Protein AF-A3U8E8-F1 (afdb_monomer_lite)

pLDDT: mean 88.2, std 14.14, range [33.41, 97.75]

Secondary structure (DSSP, 8-state):
---GGGTS-TT-HHHHHHHHHHHHHHHHHHT-TT--HHHHHHHHHHHHHTTSS-GGGT--HHHHHHHHHHHHH-GGGB-TT-SS-SB-TTSHHHHHHHHH-S-HHHHHHHHHHHHTT---HHHHHHHHTT-HHHHHH-HHHHHHHIIIIIIHHHTTS--TTTTS--

Organism: Croceibacter atlanticus (strain ATCC BAA-628 / JCM 21780 / CIP 108009 / IAM 15332 / KCTC 12090 / HTCC2559) (NCBI:txid216432)

Sequence (166 aa):
MPNFTVCANETEPLLKEAFYSFEHDIKVHIGNLNAQSEQIYGQWFYPTLKNKLDVKEFVSPHTVKVFEMLKESKPEIWDVYNEDSNLNYKSDFIKCIAANMIDKDLKTTFKALLTTNSMKPDLFSDAIGRNSLKIARDPYLKLYVVFEYGYGHMFFNDFTETEDHE

Radius of gyration: 15.01 Å; chains: 1; bounding box: 41×34×34 Å

Structure (mmCIF, N/CA/C/O backbone):
data_AF-A3U8E8-F1
#
_entry.id   AF-A3U8E8-F1
#
loop_
_atom_site.group_PDB
_atom_site.id
_atom_site.type_symbol
_atom_site.label_atom_id
_atom_site.label_alt_id
_atom_site.label_comp_id
_atom_site.label_asym_id
_atom_site.label_entity_id
_atom_site.label_seq_id
_atom_site.pdbx_PDB_ins_code
_atom_site.Cartn_x
_atom_site.Cartn_y
_atom_site.Cartn_z
_atom_site.occupancy
_atom_site.B_iso_or_equiv
_atom_site.auth_seq_id
_atom_site.auth_comp_id
_atom_site.auth_asym_id
_atom_site.auth_atom_id
_atom_site.pdbx_PDB_model_num
ATOM 1 N N . MET A 1 1 ? 5.772 18.368 -2.646 1.00 33.41 1 MET A N 1
ATOM 2 C CA . MET A 1 1 ? 5.353 16.955 -2.500 1.00 33.41 1 MET A CA 1
ATOM 3 C C . MET A 1 1 ? 4.455 16.861 -1.272 1.00 33.41 1 MET A C 1
ATOM 5 O O . MET A 1 1 ? 4.780 17.540 -0.306 1.00 33.41 1 MET A O 1
ATOM 9 N N . PRO A 1 2 ? 3.331 16.121 -1.288 1.00 41.03 2 PRO A N 1
ATOM 10 C CA . PRO A 1 2 ? 2.538 15.896 -0.077 1.00 41.03 2 PRO A CA 1
ATOM 11 C C . PRO A 1 2 ? 3.408 15.201 0.979 1.00 41.03 2 PRO A C 1
ATOM 13 O O . PRO A 1 2 ? 4.185 14.314 0.623 1.00 41.03 2 PRO A O 1
ATOM 16 N N . ASN A 1 3 ? 3.299 15.606 2.245 1.00 48.03 3 ASN A N 1
ATOM 17 C CA . ASN A 1 3 ? 4.059 15.023 3.351 1.00 48.03 3 ASN A CA 1
ATOM 18 C C . ASN A 1 3 ? 3.634 13.562 3.580 1.00 48.03 3 ASN A C 1
ATOM 20 O O . ASN A 1 3 ? 2.662 13.278 4.270 1.00 48.03 3 ASN A O 1
ATOM 24 N N . PHE A 1 4 ? 4.392 12.639 2.987 1.00 54.06 4 PHE A N 1
ATOM 25 C CA . PHE A 1 4 ? 4.348 11.185 3.196 1.00 54.06 4 PHE A CA 1
ATOM 26 C C . PHE A 1 4 ? 4.713 10.774 4.648 1.00 54.06 4 PHE A C 1
ATOM 28 O O . PHE A 1 4 ? 4.553 9.626 5.048 1.00 54.06 4 PHE A O 1
ATOM 35 N N . THR A 1 5 ? 5.162 11.738 5.455 1.00 54.00 5 THR A N 1
ATOM 36 C CA . THR A 1 5 ? 5.827 11.614 6.761 1.00 54.00 5 THR A CA 1
ATOM 37 C C . THR A 1 5 ? 4.925 11.324 7.966 1.00 54.00 5 THR A C 1
ATOM 39 O O . THR A 1 5 ? 5.400 11.336 9.097 1.00 54.00 5 THR A O 1
ATOM 42 N N . VAL A 1 6 ? 3.622 11.100 7.770 1.00 61.22 6 VAL A N 1
ATOM 43 C CA . VAL A 1 6 ? 2.684 10.972 8.905 1.00 61.22 6 VAL A CA 1
ATOM 44 C C . VAL A 1 6 ? 2.461 9.522 9.342 1.00 61.22 6 VAL A C 1
ATOM 46 O O . VAL A 1 6 ? 2.218 9.297 10.520 1.00 61.22 6 VAL A O 1
ATOM 49 N N . CYS A 1 7 ? 2.542 8.542 8.431 1.00 72.56 7 CYS A N 1
ATOM 50 C CA . CYS A 1 7 ? 2.360 7.118 8.781 1.00 72.56 7 CYS A CA 1
ATOM 51 C C . CYS A 1 7 ? 3.634 6.285 8.702 1.00 72.56 7 CYS A C 1
ATOM 53 O O . CYS A 1 7 ? 3.747 5.282 9.395 1.00 72.56 7 CYS A O 1
ATOM 55 N N . ALA A 1 8 ? 4.606 6.740 7.919 1.00 60.94 8 ALA A N 1
ATOM 56 C CA . ALA A 1 8 ? 6.002 6.507 8.218 1.00 60.94 8 ALA A CA 1
ATOM 57 C C . ALA A 1 8 ? 6.428 7.727 9.027 1.00 60.94 8 ALA A C 1
ATOM 59 O O . ALA A 1 8 ? 6.575 8.794 8.430 1.00 60.94 8 ALA A O 1
ATOM 60 N N . ASN A 1 9 ? 6.544 7.624 10.358 1.00 56.81 9 ASN A N 1
ATOM 61 C CA . ASN A 1 9 ? 7.139 8.710 11.148 1.00 56.81 9 ASN A CA 1
ATOM 62 C C . ASN A 1 9 ? 8.420 9.177 10.434 1.00 56.81 9 ASN A C 1
ATOM 64 O O . ASN A 1 9 ? 9.088 8.372 9.786 1.00 56.81 9 ASN A O 1
ATOM 68 N N . GLU A 1 10 ? 8.807 10.447 10.552 1.00 44.97 10 GLU A N 1
ATOM 69 C CA . GLU A 1 10 ? 10.027 10.980 9.907 1.00 44.97 10 GLU A CA 1
ATOM 70 C C . GLU A 1 10 ? 11.310 10.180 10.245 1.00 44.97 10 GLU A C 1
ATOM 72 O O . GLU A 1 10 ? 12.338 10.326 9.588 1.00 44.97 10 GLU A O 1
ATOM 77 N N . THR A 1 11 ? 11.218 9.284 11.231 1.00 50.34 11 THR A N 1
ATOM 78 C CA . THR A 1 11 ? 12.202 8.308 11.700 1.00 50.34 11 THR A CA 1
ATOM 79 C C . THR A 1 11 ? 12.077 6.891 11.118 1.00 50.34 11 THR A C 1
ATOM 81 O O . THR A 1 11 ? 12.812 6.016 11.567 1.00 50.34 11 THR A O 1
ATOM 84 N N . GLU A 1 12 ? 11.212 6.615 10.133 1.00 75.19 12 GLU A N 1
ATOM 85 C CA . GLU A 1 12 ? 11.107 5.294 9.478 1.00 75.19 12 GLU A CA 1
ATOM 86 C C . GLU A 1 12 ? 11.605 5.294 8.018 1.00 75.19 12 GLU A C 1
ATOM 88 O O . GLU A 1 12 ? 10.808 5.141 7.084 1.00 75.19 12 GLU A O 1
ATOM 93 N N . PRO A 1 13 ? 12.932 5.432 7.789 1.00 86.25 13 PRO A N 1
ATOM 94 C CA . PRO A 1 13 ? 13.542 5.388 6.460 1.00 86.25 13 PRO A CA 1
ATOM 95 C C . PRO A 1 13 ? 13.118 4.185 5.622 1.00 86.25 13 PRO A C 1
ATOM 97 O O . PRO A 1 13 ? 12.946 4.325 4.418 1.00 86.25 13 PRO A O 1
ATOM 100 N N . LEU A 1 14 ? 12.908 3.026 6.252 1.00 89.94 14 LEU A N 1
ATOM 101 C CA . LEU A 1 14 ? 12.595 1.788 5.546 1.00 89.94 14 LEU A CA 1
ATOM 102 C C . LEU A 1 14 ? 11.213 1.811 4.876 1.00 89.94 14 LEU A C 1
ATOM 104 O O . LEU A 1 14 ? 11.101 1.403 3.728 1.00 89.94 14 LEU A O 1
ATOM 108 N N . LEU A 1 15 ? 10.173 2.343 5.531 1.00 90.31 15 LEU A N 1
ATOM 109 C CA . LEU A 1 15 ? 8.843 2.476 4.911 1.00 90.31 15 LEU A CA 1
ATOM 110 C C . LEU A 1 15 ? 8.857 3.476 3.750 1.00 90.31 15 LEU A C 1
ATOM 112 O O . LEU A 1 15 ? 8.151 3.308 2.754 1.00 90.31 15 LEU A O 1
ATOM 116 N N . LYS A 1 16 ? 9.669 4.528 3.886 1.00 89.62 16 LYS A N 1
ATOM 117 C CA . LYS A 1 16 ? 9.874 5.524 2.837 1.00 89.62 16 LYS A CA 1
ATOM 118 C C . LYS A 1 16 ? 10.592 4.916 1.637 1.00 89.62 16 LYS A C 1
ATOM 120 O O . LYS A 1 16 ? 10.142 5.102 0.509 1.00 89.62 16 LYS A O 1
ATOM 125 N N . GLU A 1 17 ? 11.664 4.178 1.889 1.00 92.50 17 GLU A N 1
ATOM 126 C CA . GLU A 1 17 ? 12.409 3.457 0.862 1.00 92.50 17 GLU A CA 1
ATOM 127 C C . GLU A 1 17 ? 11.526 2.423 0.160 1.00 92.50 17 GLU A C 1
ATOM 129 O O . GLU A 1 17 ? 11.500 2.369 -1.066 1.00 92.50 17 GLU A O 1
ATOM 134 N N . ALA A 1 18 ? 10.722 1.675 0.918 1.00 94.00 18 ALA A N 1
ATOM 135 C CA . ALA A 1 18 ? 9.779 0.711 0.368 1.00 94.00 18 ALA A CA 1
ATOM 136 C C . ALA A 1 18 ? 8.815 1.373 -0.625 1.00 94.00 18 ALA A C 1
ATOM 138 O O . ALA A 1 18 ? 8.719 0.990 -1.787 1.00 94.00 18 ALA A O 1
ATOM 139 N N . PHE A 1 19 ? 8.164 2.457 -0.215 1.00 94.06 19 PHE A N 1
ATOM 140 C CA . PHE A 1 19 ? 7.242 3.155 -1.101 1.00 94.06 19 PHE A CA 1
ATOM 141 C C . PHE A 1 19 ? 7.905 3.701 -2.375 1.00 94.06 19 PHE A C 1
ATOM 143 O O . PHE A 1 19 ? 7.370 3.527 -3.471 1.00 94.06 19 PHE A O 1
ATOM 150 N N . TYR A 1 20 ? 9.055 4.371 -2.248 1.00 93.75 20 TYR A N 1
ATOM 151 C CA . TYR A 1 20 ? 9.696 5.003 -3.403 1.00 93.75 20 TYR A CA 1
ATOM 152 C C . TYR A 1 20 ? 10.387 4.012 -4.333 1.00 93.75 20 TYR A C 1
ATOM 154 O O . TYR A 1 20 ? 10.359 4.242 -5.541 1.00 93.75 20 TYR A O 1
ATOM 162 N N . SER A 1 21 ? 10.975 2.937 -3.805 1.00 95.94 21 SER A N 1
ATOM 163 C CA . SER A 1 21 ? 11.561 1.875 -4.628 1.00 95.94 21 SER A CA 1
ATOM 164 C C . SER A 1 21 ? 10.479 1.209 -5.485 1.00 95.94 21 SER A C 1
ATOM 166 O O . SER A 1 21 ? 10.616 1.140 -6.701 1.00 95.94 21 SER A O 1
ATOM 168 N N . PHE A 1 22 ? 9.324 0.891 -4.896 1.00 96.62 22 PHE A N 1
ATOM 169 C CA . PHE A 1 22 ? 8.206 0.314 -5.638 1.00 96.62 22 PHE A CA 1
ATOM 170 C C . PHE A 1 22 ? 7.614 1.277 -6.690 1.00 96.62 22 PHE A C 1
ATOM 172 O 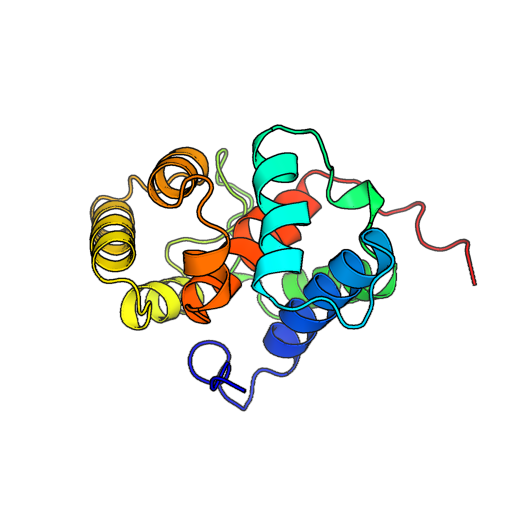O . PHE A 1 22 ? 7.392 0.887 -7.836 1.00 96.62 22 PHE A O 1
ATOM 179 N N . GLU A 1 23 ? 7.390 2.562 -6.359 1.00 95.31 23 GLU A N 1
ATOM 180 C CA . GLU A 1 23 ? 6.959 3.552 -7.369 1.00 95.31 23 GLU A CA 1
ATOM 181 C C . GLU A 1 23 ? 8.000 3.731 -8.487 1.00 95.31 23 GLU A C 1
ATOM 183 O O . GLU A 1 23 ? 7.630 4.019 -9.629 1.00 95.31 23 GLU A O 1
ATOM 188 N N . HIS A 1 24 ? 9.292 3.600 -8.175 1.00 96.94 24 HIS A N 1
ATOM 189 C CA . HIS A 1 24 ? 10.361 3.666 -9.164 1.00 96.94 24 HIS A CA 1
ATOM 190 C C . HIS A 1 24 ? 10.294 2.489 -10.139 1.00 96.94 24 HIS A C 1
ATOM 192 O O . HIS A 1 24 ? 10.302 2.720 -11.348 1.00 96.94 24 HIS A O 1
ATOM 198 N N . ASP A 1 25 ? 10.129 1.267 -9.640 1.00 97.75 25 ASP A N 1
ATOM 199 C CA . ASP A 1 25 ? 10.020 0.067 -10.473 1.00 97.75 25 ASP A CA 1
ATOM 200 C C . ASP A 1 25 ? 8.824 0.138 -11.429 1.00 97.75 25 ASP A C 1
ATOM 202 O O . ASP A 1 25 ? 8.955 -0.142 -12.623 1.00 97.75 25 ASP A O 1
ATOM 206 N N . ILE A 1 26 ? 7.674 0.640 -10.960 1.00 96.88 26 ILE A N 1
ATOM 207 C CA . ILE A 1 26 ? 6.521 0.891 -11.837 1.00 96.88 26 ILE A CA 1
ATOM 208 C C . ILE A 1 26 ? 6.896 1.873 -12.958 1.00 96.88 26 ILE A C 1
ATOM 210 O O . ILE A 1 26 ? 6.549 1.664 -14.119 1.00 96.88 26 ILE A O 1
ATOM 214 N N . LYS A 1 27 ? 7.603 2.966 -12.645 1.00 97.44 27 LYS A N 1
ATOM 215 C CA . LYS A 1 27 ? 8.018 3.952 -13.659 1.00 97.44 27 LYS A CA 1
ATOM 216 C C . LYS A 1 27 ? 8.980 3.365 -14.687 1.00 97.44 27 LYS A C 1
ATOM 218 O O . LYS A 1 27 ? 8.877 3.715 -15.866 1.00 97.44 27 LYS A O 1
ATOM 223 N N . VAL A 1 28 ? 9.907 2.515 -14.244 1.00 97.56 28 VAL A N 1
ATOM 224 C CA . VAL A 1 28 ? 10.834 1.785 -15.117 1.00 97.56 28 VAL A CA 1
ATOM 225 C C . VAL A 1 28 ? 10.048 0.868 -16.050 1.00 97.56 28 VAL A C 1
ATOM 227 O O . VAL A 1 28 ? 10.227 0.957 -17.261 1.00 97.56 28 VAL A O 1
ATOM 230 N N . HIS A 1 29 ? 9.107 0.087 -15.518 1.00 95.62 29 HIS A N 1
ATOM 231 C CA . HIS A 1 29 ? 8.250 -0.809 -16.298 1.00 95.62 29 HIS A CA 1
ATOM 232 C C . HIS A 1 29 ? 7.382 -0.081 -17.331 1.00 95.62 29 HIS A C 1
ATOM 234 O O . HIS A 1 29 ? 7.277 -0.508 -18.477 1.00 95.62 29 HIS A O 1
ATOM 240 N N . ILE A 1 30 ? 6.809 1.067 -16.958 1.00 94.38 30 ILE A N 1
ATOM 241 C CA . ILE A 1 30 ? 6.058 1.937 -17.879 1.00 94.38 30 ILE A CA 1
ATOM 242 C C . ILE A 1 30 ? 6.971 2.518 -18.981 1.00 94.38 30 ILE A C 1
ATOM 244 O O . ILE A 1 30 ? 6.484 2.993 -20.009 1.00 94.38 30 ILE A O 1
ATOM 248 N N . GLY A 1 31 ? 8.291 2.536 -18.774 1.00 96.38 31 GLY A N 1
ATOM 249 C CA . GLY A 1 31 ? 9.245 3.204 -19.658 1.00 96.38 31 GLY A CA 1
ATOM 250 C C . GLY A 1 31 ? 9.193 4.731 -19.547 1.00 96.38 31 GLY A C 1
ATOM 251 O O . GLY A 1 31 ? 9.564 5.437 -20.484 1.00 96.38 31 GLY A O 1
ATOM 252 N N . ASN A 1 32 ? 8.710 5.269 -18.419 1.00 96.50 32 ASN A N 1
ATOM 253 C CA . ASN A 1 32 ? 8.612 6.710 -18.188 1.00 96.50 32 ASN A CA 1
ATOM 254 C C . ASN A 1 32 ? 8.975 7.084 -16.743 1.00 96.50 32 ASN A C 1
ATOM 256 O O . ASN A 1 32 ? 8.117 7.177 -15.864 1.00 96.50 32 ASN A O 1
ATOM 260 N N . LEU A 1 33 ? 10.246 7.426 -16.522 1.00 96.19 33 LEU A N 1
ATOM 261 C CA . LEU A 1 33 ? 10.753 7.894 -15.224 1.00 96.19 33 LEU A CA 1
ATOM 262 C C . LEU A 1 33 ? 10.113 9.211 -14.743 1.00 96.19 33 LEU A C 1
ATOM 264 O O . LEU A 1 33 ? 10.094 9.492 -13.542 1.00 96.19 33 LEU A O 1
ATOM 268 N N . ASN A 1 34 ? 9.532 9.992 -15.659 1.00 95.69 34 ASN A N 1
ATOM 269 C CA . ASN A 1 34 ? 8.830 11.241 -15.359 1.00 95.69 34 ASN A CA 1
ATOM 270 C C . ASN A 1 34 ? 7.312 11.053 -15.191 1.00 95.69 34 ASN A C 1
ATOM 272 O O . ASN A 1 34 ? 6.582 12.047 -15.082 1.00 95.69 34 ASN A O 1
ATOM 276 N N . ALA A 1 35 ? 6.819 9.806 -15.183 1.00 95.25 35 ALA A N 1
ATOM 277 C CA . ALA A 1 35 ? 5.402 9.518 -15.002 1.00 95.25 35 ALA A CA 1
ATOM 278 C C . ALA A 1 35 ? 4.887 10.143 -13.700 1.00 95.25 35 ALA A C 1
ATOM 280 O O . ALA A 1 35 ? 5.476 10.005 -12.622 1.00 95.25 35 ALA A O 1
ATOM 281 N N . GLN A 1 36 ? 3.769 10.854 -13.822 1.00 94.62 36 GLN A N 1
ATOM 282 C CA . GLN A 1 36 ? 3.065 11.444 -12.687 1.00 94.62 36 GLN A CA 1
ATOM 283 C C . GLN A 1 36 ? 2.300 10.358 -11.927 1.00 94.62 36 GLN A C 1
ATOM 285 O O . GLN A 1 36 ? 1.949 9.336 -12.512 1.00 94.62 36 GLN A O 1
ATOM 290 N N . SER A 1 37 ? 1.974 10.587 -10.649 1.00 92.56 37 SER A N 1
ATOM 291 C CA . SER A 1 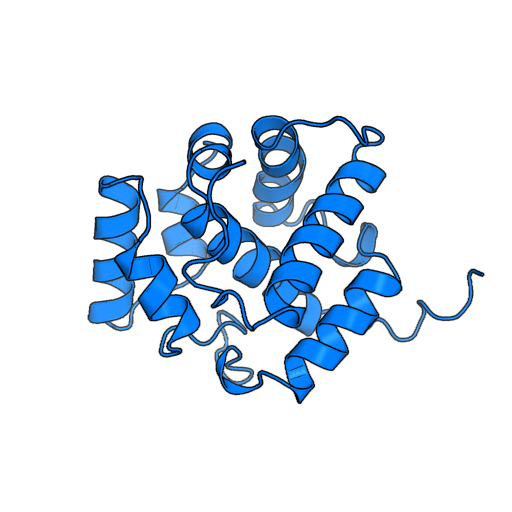37 ? 1.289 9.578 -9.823 1.00 92.56 37 SER A CA 1
ATOM 292 C C . SER A 1 37 ? 0.033 9.008 -10.491 1.00 92.56 37 SER A C 1
ATOM 294 O O . SER A 1 37 ? -0.155 7.801 -10.486 1.00 92.56 37 SER A O 1
ATOM 296 N N . GLU A 1 38 ? -0.799 9.830 -11.134 1.00 93.94 38 GLU A N 1
ATOM 297 C CA . GLU A 1 38 ? -1.995 9.335 -11.837 1.00 93.94 38 GLU A CA 1
ATOM 298 C C . GLU A 1 38 ? -1.665 8.315 -12.934 1.00 93.94 38 GLU A C 1
ATOM 300 O O . GLU A 1 38 ? -2.366 7.312 -13.066 1.00 93.94 38 GLU A O 1
ATOM 305 N N . GLN A 1 39 ? -0.577 8.535 -13.677 1.00 94.44 39 GLN A N 1
ATOM 306 C CA . GLN A 1 39 ? -0.101 7.598 -14.689 1.00 94.44 39 GLN A CA 1
ATOM 307 C C . GLN A 1 39 ? 0.434 6.314 -14.045 1.00 94.44 39 GLN A C 1
ATOM 309 O O . GLN A 1 39 ? 0.070 5.235 -14.501 1.00 94.44 39 GLN A O 1
ATOM 314 N N . ILE A 1 40 ? 1.238 6.424 -12.981 1.00 95.31 40 ILE A N 1
ATOM 315 C CA . ILE A 1 40 ? 1.789 5.276 -12.237 1.00 95.31 40 ILE A CA 1
ATOM 316 C C . ILE A 1 40 ? 0.652 4.349 -11.788 1.00 95.31 40 ILE A C 1
ATOM 318 O O . ILE A 1 40 ? 0.587 3.196 -12.203 1.00 95.31 40 ILE A O 1
ATOM 322 N N . TYR A 1 41 ? -0.304 4.866 -11.010 1.00 95.00 41 TYR A N 1
ATOM 323 C CA . TYR A 1 41 ? -1.400 4.050 -10.479 1.00 95.00 41 TYR A CA 1
ATOM 324 C C . TYR A 1 41 ? -2.404 3.633 -11.559 1.00 95.00 41 TYR A C 1
ATOM 326 O O . TYR A 1 41 ? -3.008 2.573 -11.448 1.00 95.00 41 TYR A O 1
ATOM 334 N N . GLY A 1 42 ? -2.579 4.425 -12.620 1.00 93.00 42 GLY A N 1
ATOM 335 C CA . GLY A 1 42 ? -3.436 4.053 -13.746 1.00 93.00 42 GLY A CA 1
ATOM 336 C C . GLY A 1 42 ? -2.898 2.873 -14.555 1.00 93.00 42 GLY A C 1
ATOM 337 O O . GLY A 1 42 ? -3.686 2.044 -15.008 1.00 93.00 42 GLY A O 1
ATOM 338 N N . GLN A 1 43 ? -1.575 2.789 -14.720 1.00 92.38 43 GLN A N 1
ATOM 339 C CA . GLN A 1 43 ? -0.932 1.723 -15.492 1.00 92.38 43 GLN A CA 1
ATOM 340 C C . GLN A 1 43 ? -0.568 0.491 -14.664 1.00 92.38 43 GLN A C 1
ATOM 342 O O . GLN A 1 43 ? -0.470 -0.587 -15.232 1.00 92.38 43 GLN A O 1
ATOM 347 N N . TRP A 1 44 ? -0.415 0.622 -13.347 1.00 94.12 44 TRP A N 1
ATOM 348 C CA . TRP A 1 44 ? -0.102 -0.515 -12.483 1.00 94.12 44 TRP A CA 1
ATOM 349 C C . TRP A 1 44 ? -1.335 -1.097 -11.781 1.00 94.12 44 TRP A C 1
ATOM 351 O O . TRP A 1 44 ? -1.656 -2.265 -11.973 1.00 94.12 44 TRP A O 1
ATOM 361 N N . PHE A 1 45 ? -2.075 -0.295 -11.008 1.00 93.25 45 PHE A N 1
ATOM 362 C CA . PHE A 1 45 ? -3.057 -0.823 -10.053 1.00 93.25 45 PHE A CA 1
ATOM 363 C C . PHE A 1 45 ? -4.175 -1.632 -10.725 1.00 93.25 45 PHE A C 1
ATOM 365 O O . PHE A 1 45 ? -4.471 -2.751 -10.315 1.00 93.25 45 PHE A O 1
ATOM 372 N N . TYR A 1 46 ? -4.792 -1.100 -11.786 1.00 89.94 46 TYR A N 1
ATOM 373 C CA . TYR A 1 46 ? -5.923 -1.784 -12.419 1.00 89.94 46 TYR A CA 1
ATOM 374 C C . TYR A 1 46 ? -5.538 -3.086 -13.149 1.00 89.94 46 TYR A C 1
ATOM 376 O O . TYR A 1 46 ? -6.273 -4.070 -13.018 1.00 89.94 46 TYR A O 1
ATOM 384 N N . PRO A 1 47 ? -4.423 -3.143 -13.907 1.00 90.38 47 PRO A N 1
ATOM 385 C CA . PRO A 1 47 ? -3.899 -4.410 -14.417 1.00 90.38 47 PRO A CA 1
ATOM 386 C C . PRO A 1 47 ? -3.599 -5.440 -13.322 1.00 90.38 47 PRO A C 1
ATOM 388 O O . PRO A 1 47 ? -3.995 -6.595 -13.491 1.00 90.38 47 PRO A O 1
ATOM 391 N N . THR A 1 48 ? -3.012 -5.026 -12.194 1.00 88.94 48 THR A N 1
ATOM 392 C CA . THR A 1 48 ? -2.757 -5.903 -11.037 1.00 88.94 48 THR A CA 1
ATOM 393 C C . THR A 1 48 ? -4.053 -6.506 -10.493 1.00 88.94 48 THR A C 1
ATOM 395 O O . THR A 1 48 ? -4.155 -7.723 -10.386 1.00 88.94 48 THR A O 1
ATOM 398 N N . LEU A 1 49 ? -5.107 -5.703 -10.287 1.00 87.81 49 LEU A N 1
ATOM 399 C CA . LEU A 1 49 ? -6.431 -6.199 -9.855 1.00 87.81 49 LEU A CA 1
ATOM 400 C C . LEU A 1 49 ? -7.086 -7.184 -10.841 1.00 87.81 49 LEU A C 1
ATOM 402 O O . LEU A 1 49 ? -8.060 -7.860 -10.514 1.00 87.81 49 LEU A O 1
ATOM 406 N N . LYS A 1 50 ? -6.622 -7.222 -12.094 1.00 86.31 50 LYS A N 1
ATOM 407 C CA . LYS A 1 50 ? -7.095 -8.161 -13.119 1.00 86.31 50 LYS A CA 1
ATOM 408 C C . LYS A 1 50 ? -6.151 -9.335 -13.335 1.00 86.31 50 LYS A C 1
ATOM 410 O O . LYS A 1 50 ? -6.369 -10.071 -14.296 1.00 86.31 50 LYS A O 1
ATOM 415 N N . ASN A 1 51 ? -5.152 -9.506 -12.467 1.00 83.62 51 ASN A N 1
ATOM 416 C CA . ASN A 1 51 ? -4.098 -10.511 -12.596 1.00 83.62 51 ASN A CA 1
ATOM 417 C C . ASN A 1 51 ? -3.414 -10.446 -13.973 1.00 83.62 51 ASN A C 1
ATOM 419 O O . ASN A 1 51 ? -3.078 -11.469 -14.560 1.00 83.62 51 ASN A O 1
ATOM 423 N N . LYS A 1 52 ? -3.296 -9.235 -14.538 1.00 83.44 52 LYS A N 1
ATOM 424 C CA . LYS A 1 52 ? -2.670 -8.982 -15.849 1.00 83.44 52 LYS A CA 1
ATOM 425 C C . LYS A 1 52 ? -1.243 -8.457 -15.748 1.00 83.44 52 LYS A C 1
ATOM 427 O O . LYS A 1 52 ? -0.606 -8.300 -16.781 1.00 83.44 52 LYS A O 1
ATOM 432 N N . LEU A 1 53 ? -0.815 -8.107 -14.544 1.00 86.56 53 LEU A N 1
ATOM 433 C CA . LEU A 1 53 ? 0.520 -7.628 -14.239 1.00 86.56 53 LEU A CA 1
ATOM 434 C C . LEU A 1 53 ? 0.877 -8.193 -12.871 1.00 86.56 53 LEU A C 1
ATOM 436 O O . LEU A 1 53 ? 0.257 -7.823 -11.872 1.00 86.56 53 LEU A O 1
ATOM 440 N N . ASP A 1 54 ? 1.813 -9.131 -12.851 1.00 88.25 54 ASP A N 1
ATOM 441 C CA . ASP A 1 54 ? 2.341 -9.687 -11.611 1.00 88.25 54 ASP A CA 1
ATOM 442 C C . ASP A 1 54 ? 3.485 -8.801 -11.105 1.00 88.25 54 ASP A C 1
ATOM 444 O O . ASP A 1 54 ? 4.263 -8.257 -11.889 1.00 88.25 54 ASP A O 1
ATOM 448 N N . VAL A 1 55 ? 3.607 -8.656 -9.786 1.00 91.38 55 VAL A N 1
ATOM 449 C CA . VAL A 1 55 ? 4.678 -7.861 -9.174 1.00 91.38 55 VAL A CA 1
ATOM 450 C C . VAL A 1 55 ? 6.056 -8.391 -9.562 1.00 91.38 55 VAL A C 1
ATOM 452 O O . VAL A 1 55 ? 6.953 -7.594 -9.826 1.00 91.38 55 VAL A O 1
ATOM 455 N N . LYS A 1 56 ? 6.213 -9.713 -9.725 1.00 90.44 56 LYS A N 1
ATOM 456 C CA . LYS A 1 56 ? 7.488 -10.316 -10.152 1.00 90.44 56 LYS A CA 1
ATOM 457 C C . LYS A 1 56 ? 7.963 -9.895 -11.544 1.00 90.44 56 LYS A C 1
ATOM 459 O O . LYS A 1 56 ? 9.134 -10.056 -11.855 1.00 90.44 56 LYS A O 1
ATOM 464 N N . GLU A 1 57 ? 7.073 -9.374 -12.388 1.00 90.88 57 GLU A N 1
ATOM 465 C CA . GLU A 1 57 ? 7.415 -8.982 -13.760 1.00 90.88 57 GLU A CA 1
ATOM 466 C C . GLU A 1 57 ? 8.145 -7.637 -13.829 1.00 90.88 57 GLU A C 1
ATOM 468 O O . GLU A 1 57 ? 8.690 -7.291 -14.878 1.00 90.88 57 GLU A O 1
ATOM 473 N N . PHE A 1 58 ? 8.126 -6.852 -12.747 1.00 93.25 58 PHE A N 1
ATOM 474 C CA . PHE A 1 58 ? 8.683 -5.503 -12.769 1.00 93.25 58 PHE A CA 1
ATOM 475 C C . PHE A 1 58 ? 9.462 -5.080 -11.529 1.00 93.25 58 PHE A C 1
ATOM 477 O O . PHE A 1 58 ? 10.196 -4.096 -11.620 1.00 93.25 58 PHE A O 1
ATOM 484 N N . VAL A 1 59 ? 9.308 -5.761 -10.389 1.00 95.75 59 VAL A N 1
ATOM 485 C CA . VAL A 1 59 ? 10.082 -5.404 -9.195 1.00 95.75 59 VAL A CA 1
ATOM 486 C C . VAL A 1 59 ? 11.568 -5.676 -9.414 1.00 95.75 59 VAL A C 1
ATOM 488 O O . VAL A 1 59 ? 11.967 -6.715 -9.936 1.00 95.75 59 VAL A O 1
ATOM 491 N N . SER A 1 60 ? 12.395 -4.720 -9.013 1.00 96.75 60 SER A N 1
ATOM 492 C CA . SER A 1 60 ? 13.845 -4.785 -9.117 1.00 96.75 60 SER A CA 1
ATOM 493 C C . SER A 1 60 ? 14.455 -5.592 -7.965 1.00 96.75 60 SER A C 1
ATOM 495 O O . SER A 1 60 ? 13.850 -5.697 -6.890 1.00 96.75 60 SER A O 1
ATOM 497 N N . PRO A 1 61 ? 15.706 -6.076 -8.113 1.00 96.38 61 PRO A N 1
ATOM 498 C CA . PRO A 1 61 ? 16.448 -6.678 -7.002 1.00 96.38 61 PRO A CA 1
ATOM 499 C C . PRO A 1 61 ? 16.538 -5.757 -5.775 1.00 96.38 61 PRO A C 1
ATOM 501 O O . PRO A 1 61 ? 16.515 -6.213 -4.631 1.00 96.38 61 PRO A O 1
ATOM 504 N N . HIS A 1 62 ? 16.584 -4.437 -5.993 1.00 97.19 62 HIS A N 1
ATOM 505 C CA . HIS A 1 62 ? 16.576 -3.454 -4.911 1.00 97.19 62 HIS A CA 1
ATOM 506 C C . HIS A 1 62 ? 15.264 -3.482 -4.121 1.00 97.19 62 HIS A C 1
ATOM 508 O O . HIS A 1 62 ? 15.287 -3.579 -2.895 1.00 97.19 62 HIS A O 1
ATOM 514 N N . THR A 1 63 ? 14.114 -3.468 -4.795 1.00 97.56 63 THR A N 1
ATOM 515 C CA . THR A 1 63 ? 12.808 -3.555 -4.127 1.00 97.56 63 THR A CA 1
ATOM 516 C C . THR A 1 63 ? 12.595 -4.895 -3.428 1.00 97.56 63 THR A C 1
ATOM 518 O O . THR A 1 63 ? 12.032 -4.906 -2.331 1.00 97.56 63 THR A O 1
ATOM 521 N N . VAL A 1 64 ? 13.107 -5.999 -3.984 1.00 97.12 64 VAL A N 1
ATOM 522 C CA . VAL A 1 64 ? 13.141 -7.308 -3.303 1.00 97.12 64 VAL A CA 1
ATOM 523 C C . VAL A 1 64 ? 13.963 -7.228 -2.015 1.00 97.12 64 VAL A C 1
ATOM 525 O O . VAL A 1 64 ? 13.485 -7.612 -0.951 1.00 97.12 64 VAL A O 1
ATOM 528 N N . LYS A 1 65 ? 15.159 -6.636 -2.050 1.00 96.81 65 LYS A N 1
ATOM 529 C CA . LYS A 1 65 ? 15.976 -6.449 -0.842 1.00 96.81 65 LYS A CA 1
ATOM 530 C C . LYS A 1 65 ? 15.277 -5.590 0.214 1.00 96.81 65 LYS A C 1
ATOM 532 O O . LYS A 1 65 ? 15.330 -5.902 1.403 1.00 96.81 65 LYS A O 1
ATOM 537 N N . VAL A 1 66 ? 14.603 -4.520 -0.205 1.00 96.19 66 VAL A N 1
ATOM 538 C CA . VAL A 1 66 ? 13.812 -3.675 0.700 1.00 96.19 66 VAL A CA 1
ATOM 539 C C . VAL A 1 66 ? 12.649 -4.460 1.308 1.00 96.19 66 VAL A C 1
ATOM 541 O O . VAL A 1 66 ? 12.380 -4.305 2.497 1.00 96.19 66 VAL A O 1
ATOM 544 N N . PHE A 1 67 ? 11.995 -5.331 0.534 1.00 95.75 67 PHE A N 1
ATOM 545 C CA . PHE A 1 67 ? 10.950 -6.225 1.031 1.00 95.75 67 PHE A CA 1
ATOM 546 C C . PHE A 1 67 ? 11.468 -7.175 2.117 1.00 95.75 67 PHE A C 1
ATOM 548 O O . PHE A 1 67 ? 10.856 -7.267 3.181 1.00 95.75 67 PHE A O 1
ATOM 555 N N . GLU A 1 68 ? 12.615 -7.824 1.898 1.00 95.31 68 GLU A N 1
ATOM 556 C CA . GLU A 1 68 ? 13.238 -8.700 2.899 1.00 95.31 68 GLU A CA 1
ATOM 557 C C . GLU A 1 68 ? 13.551 -7.941 4.195 1.00 95.31 68 GLU A C 1
ATOM 559 O O . GLU A 1 68 ? 13.112 -8.337 5.277 1.00 95.31 68 GLU A O 1
ATOM 564 N N . MET A 1 69 ? 14.189 -6.771 4.088 1.00 94.81 69 MET A N 1
ATOM 565 C CA . MET A 1 69 ? 14.464 -5.919 5.250 1.00 94.81 69 MET A CA 1
ATOM 566 C C . MET A 1 69 ? 13.184 -5.498 5.980 1.00 94.81 69 MET A C 1
ATOM 568 O O . MET A 1 69 ? 13.177 -5.383 7.207 1.00 94.81 69 MET A O 1
ATOM 572 N N . LEU A 1 70 ? 12.104 -5.243 5.239 1.00 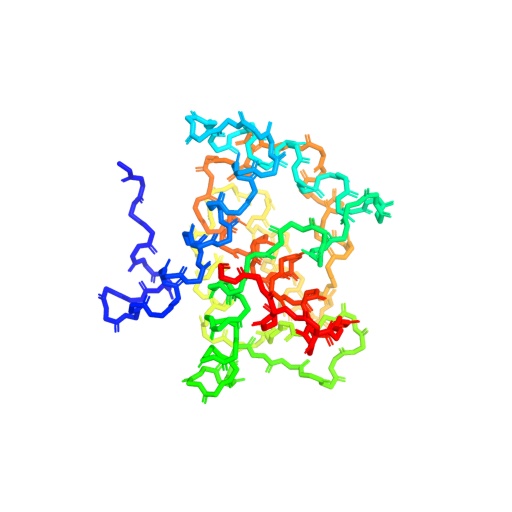93.38 70 LEU A N 1
ATOM 573 C CA . LEU A 1 70 ? 10.818 -4.828 5.784 1.00 93.38 70 LEU A CA 1
ATOM 574 C C . LEU A 1 70 ? 10.117 -5.971 6.527 1.00 93.38 70 LEU A C 1
ATOM 576 O O . LEU A 1 70 ? 9.527 -5.727 7.577 1.00 93.38 70 LEU A O 1
ATOM 580 N N . LYS A 1 71 ? 10.223 -7.216 6.051 1.00 93.62 71 LYS A N 1
ATOM 581 C CA . LYS A 1 71 ? 9.748 -8.399 6.790 1.00 93.62 71 LYS A CA 1
ATOM 582 C C . LYS A 1 71 ? 10.483 -8.572 8.118 1.00 93.62 71 LYS A C 1
ATOM 584 O O . LYS A 1 71 ? 9.845 -8.828 9.135 1.00 93.62 71 LYS A O 1
ATOM 589 N N . GLU A 1 72 ? 11.802 -8.398 8.114 1.00 92.81 72 GLU A N 1
ATOM 590 C CA . GLU A 1 72 ? 12.641 -8.579 9.304 1.00 92.81 72 GLU A CA 1
ATOM 591 C C . GLU A 1 72 ? 12.487 -7.444 10.322 1.00 92.81 72 GLU A C 1
ATOM 593 O O . GLU A 1 72 ? 12.376 -7.681 11.524 1.00 92.81 72 GLU A O 1
ATOM 598 N N . SER A 1 73 ? 12.486 -6.197 9.846 1.00 91.44 73 SER A N 1
ATOM 599 C CA . SER A 1 73 ? 12.549 -5.007 10.706 1.00 91.44 73 SER A CA 1
ATOM 600 C C . SER A 1 73 ? 11.179 -4.498 11.142 1.00 91.44 73 SER A C 1
ATOM 602 O O . SER A 1 73 ? 11.093 -3.727 12.099 1.00 91.44 73 SER A O 1
ATOM 604 N N . LYS A 1 74 ? 10.124 -4.862 10.404 1.00 91.06 74 LYS A N 1
ATOM 605 C CA . LYS A 1 74 ? 8.746 -4.400 10.611 1.00 91.06 74 LYS A CA 1
ATOM 606 C C . LYS A 1 74 ? 7.737 -5.552 10.546 1.00 91.06 74 LYS A C 1
ATOM 608 O O . LYS A 1 74 ? 6.746 -5.449 9.824 1.00 91.06 74 LYS A O 1
ATOM 613 N N . PRO A 1 75 ? 7.947 -6.664 11.275 1.00 92.94 75 PRO A N 1
ATOM 614 C CA . PRO A 1 75 ?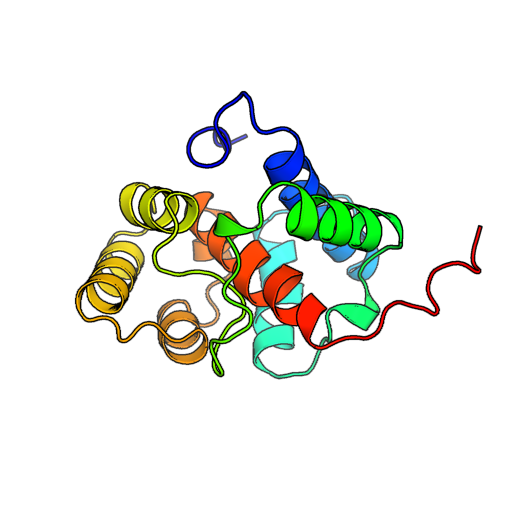 7.055 -7.819 11.199 1.00 92.94 75 PRO A CA 1
ATOM 615 C C . PRO A 1 75 ? 5.611 -7.481 11.603 1.00 92.94 75 PRO A C 1
ATOM 617 O O . PRO A 1 75 ? 4.679 -8.135 11.152 1.00 92.94 75 PRO A O 1
ATOM 620 N N . GLU A 1 76 ? 5.398 -6.440 12.415 1.00 92.19 76 GLU A N 1
ATOM 621 C CA . GLU A 1 76 ? 4.080 -6.016 12.887 1.00 92.19 76 GLU A CA 1
ATOM 622 C C . GLU A 1 76 ? 3.143 -5.514 11.785 1.00 92.19 76 GLU A C 1
ATOM 624 O O . GLU A 1 76 ? 1.928 -5.479 12.000 1.00 92.19 76 GLU A O 1
ATOM 629 N N . ILE A 1 77 ? 3.672 -5.111 10.624 1.00 93.06 77 ILE A N 1
ATOM 630 C CA . ILE A 1 77 ? 2.843 -4.666 9.498 1.00 93.06 77 ILE A CA 1
ATOM 631 C C . ILE A 1 77 ? 2.311 -5.845 8.681 1.00 93.06 77 ILE A C 1
ATOM 633 O O . ILE A 1 77 ? 1.418 -5.641 7.863 1.00 93.06 77 ILE A O 1
ATOM 637 N N . TRP A 1 78 ? 2.804 -7.061 8.926 1.00 94.56 78 TRP A N 1
ATOM 638 C CA . TRP A 1 78 ? 2.455 -8.260 8.172 1.00 94.56 78 TRP A CA 1
ATOM 639 C C . TRP A 1 78 ? 1.619 -9.243 8.996 1.00 94.56 78 TRP A C 1
ATOM 641 O O . TRP A 1 78 ? 1.800 -9.384 10.205 1.00 94.56 78 TRP A O 1
ATOM 651 N N . ASP A 1 79 ? 0.696 -9.928 8.330 1.00 93.94 79 ASP A N 1
ATOM 652 C CA . ASP A 1 79 ? -0.089 -11.040 8.865 1.00 93.94 79 ASP A CA 1
ATOM 653 C C . ASP A 1 79 ? -0.067 -12.194 7.859 1.00 93.94 79 ASP A C 1
ATOM 655 O O . ASP A 1 79 ? -0.964 -12.349 7.037 1.00 93.94 79 ASP A O 1
ATOM 659 N N . VAL A 1 80 ? 0.991 -13.005 7.916 1.00 88.75 80 VAL A N 1
ATOM 660 C CA . VAL A 1 80 ? 1.224 -14.123 6.980 1.00 88.75 80 VAL A CA 1
ATOM 661 C C . VAL A 1 80 ? 0.263 -15.304 7.169 1.00 88.75 80 VAL A C 1
ATOM 663 O O . VAL A 1 80 ? 0.362 -16.301 6.458 1.00 88.75 80 VAL A O 1
ATOM 666 N N . TYR A 1 81 ? -0.637 -15.228 8.153 1.00 86.38 81 TYR A N 1
ATOM 667 C CA . TYR A 1 81 ? -1.643 -16.256 8.423 1.00 86.38 81 TYR A CA 1
ATOM 668 C C . TYR A 1 81 ? -3.025 -15.884 7.887 1.00 86.38 81 TYR A C 1
ATOM 670 O O . TYR A 1 81 ? -3.944 -16.700 7.951 1.00 86.38 81 TYR A O 1
ATOM 678 N N . ASN A 1 82 ? -3.195 -14.660 7.388 1.00 83.31 82 ASN A N 1
ATOM 679 C CA . ASN A 1 82 ? -4.441 -14.224 6.790 1.00 83.31 82 ASN A CA 1
ATOM 680 C C . ASN A 1 82 ? -4.513 -14.706 5.331 1.00 83.31 82 ASN A C 1
ATOM 682 O O . ASN A 1 82 ? -3.680 -14.369 4.495 1.00 83.31 82 ASN A O 1
ATOM 686 N N . GLU A 1 83 ? -5.535 -15.511 5.038 1.00 82.06 83 GLU A N 1
ATOM 687 C CA . GLU A 1 83 ? -5.737 -16.139 3.726 1.00 82.06 83 GLU A CA 1
ATOM 688 C C . GLU A 1 83 ? -6.034 -15.126 2.609 1.00 82.06 83 GLU A C 1
ATOM 690 O O . GLU A 1 83 ? -5.785 -15.415 1.441 1.00 82.06 83 GLU A O 1
ATOM 695 N N . ASP A 1 84 ? -6.570 -13.950 2.952 1.00 82.56 84 ASP A N 1
ATOM 696 C CA . ASP A 1 84 ? -6.975 -12.932 1.980 1.00 82.56 84 ASP A CA 1
ATOM 697 C C . ASP A 1 84 ? -5.882 -11.875 1.720 1.00 82.56 84 ASP A C 1
ATOM 699 O O . ASP A 1 84 ? -5.922 -11.201 0.695 1.00 82.56 84 ASP A O 1
ATOM 703 N N . SER A 1 85 ? -4.951 -11.657 2.655 1.00 90.81 85 SER A N 1
ATOM 704 C CA . SER A 1 85 ? -3.958 -10.576 2.588 1.00 90.81 85 SER A CA 1
ATOM 705 C C . SER A 1 85 ? -2.785 -10.846 3.519 1.00 90.81 85 SER A C 1
ATOM 707 O O . SER A 1 85 ? -2.994 -11.272 4.646 1.00 90.81 85 SER A O 1
ATOM 709 N N . ASN A 1 86 ? -1.569 -10.481 3.109 1.00 94.38 86 ASN A N 1
ATOM 710 C CA . ASN A 1 86 ? -0.407 -10.491 4.001 1.00 94.38 86 ASN A CA 1
ATOM 711 C C . ASN A 1 86 ? -0.262 -9.204 4.827 1.00 94.38 86 ASN A C 1
ATOM 713 O O . ASN A 1 86 ? 0.661 -9.106 5.632 1.00 94.38 86 ASN A O 1
ATOM 717 N N . LEU A 1 87 ? -1.126 -8.199 4.644 1.00 94.69 87 LEU A N 1
ATOM 718 C CA . LEU A 1 87 ? -1.066 -6.934 5.374 1.00 94.69 87 LEU A CA 1
ATOM 719 C C . LEU A 1 87 ? -1.847 -7.030 6.692 1.00 94.69 87 LEU A C 1
ATOM 721 O O . LEU A 1 87 ? -3.033 -7.358 6.728 1.00 94.69 87 LEU A O 1
ATOM 725 N N . ASN A 1 88 ? -1.204 -6.678 7.804 1.00 95.12 88 ASN A N 1
ATOM 726 C CA . ASN A 1 88 ? -1.844 -6.691 9.113 1.00 95.12 88 ASN A CA 1
ATOM 727 C C . ASN A 1 88 ? -2.778 -5.484 9.280 1.00 95.12 88 ASN A C 1
ATOM 729 O O . ASN A 1 88 ? -2.357 -4.388 9.670 1.00 95.12 88 ASN A O 1
ATOM 733 N N . TYR A 1 89 ? -4.077 -5.702 9.079 1.00 95.06 89 TYR A N 1
ATOM 734 C CA . TYR A 1 89 ? -5.113 -4.677 9.242 1.00 95.06 89 TYR A CA 1
ATOM 735 C C . TYR A 1 89 ? -5.298 -4.152 10.672 1.00 95.06 89 TYR A C 1
ATOM 737 O O . TYR A 1 89 ? -5.969 -3.140 10.876 1.00 95.06 89 TYR A O 1
ATOM 745 N N . LYS A 1 90 ? -4.683 -4.794 11.670 1.00 93.56 90 LYS A N 1
ATOM 746 C CA . LYS A 1 90 ? -4.694 -4.350 13.072 1.00 93.56 90 LYS A CA 1
ATOM 747 C C . LYS A 1 90 ? -3.440 -3.557 13.455 1.00 93.56 90 LYS A C 1
ATOM 749 O O . LYS A 1 90 ? -3.384 -3.040 14.576 1.00 93.56 90 LYS A O 1
ATOM 754 N N . SER A 1 91 ? -2.461 -3.449 12.555 1.00 93.06 91 SER A N 1
ATOM 755 C CA . SER A 1 91 ? -1.208 -2.723 12.783 1.00 93.06 91 SER A CA 1
ATOM 756 C C . SER A 1 91 ? -1.430 -1.221 12.984 1.00 93.06 91 SER A C 1
ATOM 758 O O . SER A 1 91 ? -2.398 -0.630 12.491 1.00 93.06 91 SER A O 1
ATOM 760 N N . ASP A 1 92 ? -0.505 -0.574 13.691 1.00 91.19 92 ASP A N 1
ATOM 761 C CA . ASP A 1 92 ? -0.542 0.881 13.878 1.00 91.19 92 ASP A CA 1
ATOM 762 C C . ASP A 1 92 ? -0.310 1.638 12.562 1.00 91.19 92 ASP A C 1
ATOM 764 O O . ASP A 1 92 ? -0.875 2.716 12.361 1.00 91.19 92 ASP A O 1
ATOM 768 N N . PHE A 1 93 ? 0.411 1.025 11.620 1.00 91.88 93 PHE A N 1
ATOM 769 C CA . PHE A 1 93 ? 0.556 1.513 10.251 1.00 91.88 93 PHE A CA 1
ATOM 770 C C . PHE A 1 93 ? -0.805 1.648 9.546 1.00 91.88 93 PHE A C 1
ATOM 772 O O . PHE A 1 93 ? -1.150 2.729 9.057 1.00 91.88 93 PHE A O 1
ATOM 779 N N . ILE A 1 94 ? -1.637 0.598 9.575 1.00 93.81 94 ILE A N 1
ATOM 780 C CA . ILE A 1 94 ? -2.975 0.631 8.962 1.00 93.81 94 ILE A CA 1
ATOM 781 C C . ILE A 1 94 ? -3.921 1.577 9.701 1.00 93.81 94 ILE A C 1
ATOM 783 O O . ILE A 1 94 ? -4.665 2.327 9.060 1.00 93.81 94 ILE A O 1
ATOM 787 N N . LYS A 1 95 ? -3.863 1.626 11.037 1.00 93.19 95 LYS A N 1
ATOM 788 C CA . LYS A 1 95 ? -4.633 2.612 11.816 1.00 93.19 95 LYS A CA 1
ATOM 789 C C . LYS A 1 95 ? -4.273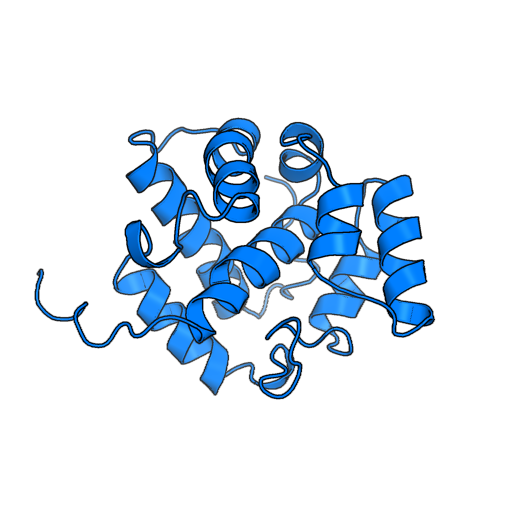 4.041 11.420 1.00 93.19 95 LYS A C 1
ATOM 791 O O . LYS A 1 95 ? -5.170 4.874 11.277 1.00 93.19 95 LYS A O 1
ATOM 796 N N . CYS A 1 96 ? -2.988 4.325 11.209 1.00 92.56 96 CYS A N 1
ATOM 797 C CA . CYS A 1 96 ? -2.547 5.637 10.760 1.00 92.56 96 CYS A CA 1
ATOM 798 C C . CYS A 1 96 ? -3.100 5.977 9.372 1.00 92.56 96 CYS A C 1
ATOM 800 O O . CYS A 1 96 ? -3.651 7.067 9.185 1.00 92.56 96 CYS A O 1
ATOM 802 N N . ILE A 1 97 ? -3.022 5.047 8.416 1.00 93.81 97 ILE A N 1
ATOM 803 C CA . ILE A 1 97 ? -3.598 5.237 7.078 1.00 93.81 97 ILE A CA 1
ATOM 804 C C . ILE A 1 97 ? -5.097 5.542 7.181 1.00 93.81 97 ILE A C 1
ATOM 806 O O . ILE A 1 97 ? -5.568 6.551 6.650 1.00 93.81 97 ILE A O 1
ATOM 810 N N . ALA A 1 98 ? -5.841 4.726 7.933 1.00 95.00 98 ALA A N 1
ATOM 811 C CA . ALA A 1 98 ? -7.276 4.903 8.135 1.00 95.00 98 ALA A CA 1
ATOM 812 C C . ALA A 1 98 ? -7.611 6.263 8.767 1.00 95.00 98 ALA A C 1
ATOM 814 O O . ALA A 1 98 ? -8.607 6.905 8.418 1.00 95.00 98 ALA A O 1
ATOM 815 N N . ALA A 1 99 ? -6.790 6.727 9.710 1.00 93.50 99 ALA A N 1
ATOM 816 C CA . ALA A 1 99 ? -6.976 8.006 10.377 1.00 93.50 99 ALA A CA 1
ATOM 817 C C . ALA A 1 99 ? -6.753 9.202 9.442 1.00 93.50 99 ALA A C 1
ATOM 819 O O . ALA A 1 99 ? -7.448 10.212 9.594 1.00 93.50 99 ALA A O 1
ATOM 820 N N . ASN A 1 100 ? -5.864 9.083 8.455 1.00 92.75 100 ASN A N 1
ATOM 821 C CA . ASN A 1 100 ? -5.372 10.225 7.688 1.00 92.75 100 ASN A CA 1
ATOM 822 C C . ASN A 1 100 ? -5.788 10.269 6.211 1.00 92.75 100 ASN A C 1
ATOM 824 O O . ASN A 1 100 ? -5.658 11.330 5.606 1.00 92.75 100 ASN A O 1
ATOM 828 N N . MET A 1 101 ? -6.368 9.195 5.662 1.00 94.25 101 MET A N 1
ATOM 829 C CA . MET A 1 101 ? -6.942 9.188 4.307 1.00 94.25 101 MET A CA 1
ATOM 830 C C . MET A 1 101 ? -7.792 10.445 4.047 1.00 94.25 101 MET A C 1
ATOM 832 O O . MET A 1 101 ? -8.557 10.887 4.919 1.00 94.25 101 MET A O 1
ATOM 836 N N . ILE A 1 102 ? -7.582 11.051 2.878 1.00 94.56 102 ILE A N 1
ATOM 837 C CA . ILE A 1 102 ? -8.116 12.353 2.467 1.00 94.56 102 ILE A CA 1
ATOM 838 C C . ILE A 1 102 ? -9.495 12.190 1.825 1.00 94.56 102 ILE A C 1
ATOM 840 O O . ILE A 1 102 ? -10.407 12.954 2.154 1.00 94.56 102 ILE A O 1
ATOM 844 N N . ASP A 1 103 ? -9.668 11.213 0.926 1.00 95.19 103 ASP A N 1
ATOM 845 C CA . ASP A 1 103 ? -10.974 10.938 0.314 1.00 95.19 103 ASP A CA 1
ATOM 846 C C . ASP A 1 103 ? -11.957 10.461 1.395 1.00 95.19 103 ASP A C 1
ATOM 848 O O . ASP A 1 103 ? -11.757 9.431 2.038 1.00 95.19 103 ASP A O 1
ATOM 852 N N . LYS A 1 104 ? -13.010 11.250 1.642 1.00 95.88 104 LYS A N 1
ATOM 853 C CA . LYS A 1 104 ? -13.926 11.041 2.775 1.00 95.88 104 LYS A CA 1
ATOM 854 C C . LYS A 1 104 ? -14.740 9.756 2.650 1.00 95.88 104 LYS A C 1
ATOM 856 O O . LYS A 1 104 ? -14.995 9.110 3.669 1.00 95.88 104 LYS A O 1
ATOM 861 N N . ASP A 1 105 ? -15.136 9.397 1.435 1.00 95.38 105 ASP A N 1
ATOM 862 C CA . ASP A 1 105 ? -15.987 8.234 1.184 1.00 95.38 105 ASP A CA 1
ATOM 863 C C . ASP A 1 105 ? -15.165 6.953 1.330 1.00 95.38 105 ASP A C 1
ATOM 865 O O . ASP A 1 105 ? -15.560 6.029 2.050 1.00 95.38 105 ASP A O 1
ATOM 869 N N . LEU A 1 106 ? -13.964 6.937 0.741 1.00 96.81 106 LEU A N 1
ATOM 870 C CA . LEU A 1 106 ? -13.017 5.837 0.900 1.00 96.81 106 LEU A CA 1
ATOM 871 C C . LEU A 1 106 ? -12.564 5.703 2.350 1.00 96.81 106 LEU A C 1
ATOM 873 O O . LEU A 1 106 ? -12.574 4.599 2.881 1.00 96.81 106 LEU A O 1
ATOM 877 N N . LYS A 1 107 ? -12.269 6.809 3.039 1.00 97.25 107 LYS A N 1
ATOM 878 C CA . LYS A 1 107 ? -11.921 6.793 4.466 1.00 97.25 107 LYS A CA 1
ATOM 879 C C . LYS A 1 107 ? -13.025 6.178 5.319 1.00 97.25 107 LYS A C 1
ATOM 881 O O . LYS A 1 107 ? -12.740 5.378 6.208 1.00 97.25 107 LYS A O 1
ATOM 886 N N . THR A 1 108 ? -14.274 6.575 5.081 1.00 97.56 108 THR A N 1
ATOM 887 C CA . THR A 1 108 ? -15.432 6.061 5.827 1.00 97.56 108 THR A CA 1
ATOM 888 C C . THR A 1 108 ? -15.593 4.565 5.592 1.00 97.56 108 THR A C 1
ATOM 890 O O . THR A 1 108 ? -15.713 3.807 6.551 1.00 97.56 108 THR A O 1
ATOM 893 N N . THR A 1 109 ? -15.507 4.143 4.330 1.00 97.19 109 THR A N 1
ATOM 894 C CA . THR A 1 109 ? -15.582 2.733 3.929 1.00 97.19 109 THR A CA 1
ATOM 895 C C . THR A 1 109 ? -14.454 1.916 4.559 1.00 97.19 109 THR A C 1
ATOM 897 O O . THR A 1 109 ? -14.717 0.919 5.223 1.00 97.19 109 THR A O 1
ATOM 900 N N . PHE A 1 110 ? -13.208 2.378 4.440 1.00 97.56 110 PHE A N 1
ATOM 901 C CA . PHE A 1 110 ? -12.031 1.722 5.005 1.00 97.56 110 PHE A CA 1
ATOM 902 C C . PHE A 1 110 ? -12.155 1.557 6.523 1.00 97.56 110 PHE A C 1
ATOM 904 O O . PHE A 1 110 ? -12.018 0.457 7.048 1.00 97.56 110 PHE A O 1
ATOM 911 N N . LYS A 1 111 ? -12.506 2.630 7.247 1.00 97.56 111 LYS A N 1
ATOM 912 C CA . LYS A 1 111 ? -12.722 2.568 8.701 1.00 97.56 111 LYS A CA 1
ATOM 913 C C . LYS A 1 111 ? -13.845 1.613 9.090 1.00 97.56 111 LYS A C 1
ATOM 915 O O . LYS A 1 111 ? -13.695 0.909 10.088 1.00 97.56 111 LYS A O 1
ATOM 920 N N . ALA A 1 112 ? -14.950 1.598 8.345 1.00 97.38 112 ALA A N 1
ATOM 921 C CA . ALA A 1 112 ? -16.052 0.679 8.603 1.00 97.38 112 ALA A CA 1
ATOM 922 C C . ALA A 1 112 ? -15.573 -0.772 8.491 1.00 97.38 112 ALA A C 1
ATOM 924 O O . ALA A 1 112 ? -15.707 -1.508 9.463 1.00 97.38 112 ALA A O 1
ATOM 925 N N . LEU A 1 113 ? -14.912 -1.125 7.381 1.00 96.75 113 LEU A N 1
ATOM 926 C CA . LEU A 1 113 ? -14.365 -2.463 7.133 1.00 96.75 113 LEU A CA 1
ATOM 927 C C . LEU A 1 113 ? -13.377 -2.915 8.218 1.00 96.75 113 LEU A C 1
ATOM 929 O O . LEU A 1 113 ? -13.442 -4.057 8.677 1.00 96.75 113 LEU A O 1
ATOM 933 N N . LEU A 1 114 ? -12.488 -2.021 8.663 1.00 95.69 114 LEU A N 1
ATOM 934 C CA . LEU A 1 114 ? -11.560 -2.307 9.759 1.00 95.69 114 LEU A CA 1
ATOM 935 C C . LEU A 1 114 ? -12.294 -2.525 11.091 1.00 95.69 114 LEU A C 1
ATOM 937 O O . LEU A 1 114 ? -11.997 -3.473 11.814 1.00 95.69 114 LEU A O 1
ATOM 941 N N . THR A 1 115 ? -13.269 -1.671 11.418 1.00 95.94 115 THR A N 1
ATOM 942 C CA . THR A 1 115 ? -14.001 -1.725 12.698 1.00 95.94 115 THR A CA 1
ATOM 943 C C . THR A 1 115 ? -14.877 -2.972 12.801 1.00 95.94 115 THR A C 1
ATOM 945 O O . THR A 1 115 ? -14.998 -3.552 13.877 1.00 95.94 115 THR A O 1
ATOM 948 N N . THR A 1 116 ? -15.469 -3.412 11.689 1.00 95.81 116 THR A N 1
ATOM 949 C CA . THR A 1 116 ? -16.262 -4.647 11.621 1.00 95.81 116 THR A CA 1
ATOM 950 C C . THR A 1 116 ? -15.413 -5.898 11.408 1.00 95.81 116 THR A C 1
ATOM 952 O O . THR A 1 116 ? -15.980 -6.981 11.282 1.00 95.81 116 THR A O 1
ATOM 955 N N . ASN A 1 117 ? -14.076 -5.775 11.367 1.00 92.44 117 ASN A N 1
ATOM 956 C CA . ASN A 1 117 ? -13.148 -6.874 11.081 1.00 92.44 117 ASN A CA 1
ATOM 957 C C . ASN A 1 117 ? -13.550 -7.652 9.809 1.00 92.44 117 ASN A C 1
ATOM 959 O O . ASN A 1 117 ? -13.478 -8.877 9.762 1.00 92.44 117 ASN A O 1
ATOM 963 N N . SER A 1 118 ? -14.025 -6.926 8.794 1.00 92.88 118 SER A N 1
ATOM 964 C CA . SER A 1 118 ? -14.501 -7.470 7.516 1.00 92.88 118 SER A CA 1
ATOM 965 C C . SER A 1 118 ? -13.682 -6.955 6.333 1.00 92.88 118 SER A C 1
ATOM 967 O O . SER A 1 118 ? -14.134 -7.010 5.191 1.00 92.88 118 SER A O 1
ATOM 969 N N . MET A 1 119 ? -12.513 -6.379 6.611 1.00 93.56 119 MET A N 1
ATOM 970 C CA . MET A 1 119 ? -11.601 -5.876 5.596 1.00 93.56 119 MET A CA 1
ATOM 971 C C . MET A 1 119 ? -11.063 -7.032 4.749 1.00 93.56 119 MET A C 1
ATOM 973 O O . MET A 1 119 ? -10.519 -7.993 5.285 1.00 93.56 119 MET A O 1
ATOM 977 N N . LYS A 1 120 ? -11.212 -6.899 3.430 1.00 92.38 120 LYS A N 1
ATOM 978 C CA . LYS A 1 120 ? -10.617 -7.754 2.397 1.00 92.38 120 LYS A CA 1
ATOM 979 C C . LYS A 1 120 ? -10.085 -6.850 1.278 1.00 92.38 120 LYS A C 1
ATOM 981 O O . LYS A 1 120 ? -10.753 -5.841 1.005 1.00 92.38 120 LYS A O 1
ATOM 986 N N . PRO A 1 121 ? -8.967 -7.192 0.611 1.00 92.81 121 PRO A N 1
ATOM 987 C CA . PRO A 1 121 ? -8.425 -6.381 -0.481 1.00 92.81 121 PRO A CA 1
ATOM 988 C C . PRO A 1 121 ? -9.469 -6.133 -1.571 1.00 92.81 121 PRO A C 1
ATOM 990 O O . PRO A 1 121 ? -9.802 -4.984 -1.850 1.00 92.81 121 PRO A O 1
ATOM 993 N N . ASP A 1 122 ? -10.103 -7.194 -2.076 1.00 91.75 122 ASP A N 1
ATOM 994 C CA . ASP A 1 122 ? -11.096 -7.111 -3.153 1.00 91.75 122 ASP A CA 1
ATOM 995 C C . ASP A 1 122 ? -12.232 -6.127 -2.844 1.00 91.75 122 ASP A C 1
ATOM 997 O O . ASP A 1 122 ? -12.510 -5.235 -3.649 1.00 91.75 122 ASP A O 1
ATOM 1001 N N . LEU A 1 123 ? -12.818 -6.207 -1.641 1.00 92.62 123 LEU A N 1
ATOM 1002 C CA . LEU A 1 123 ? -13.913 -5.327 -1.215 1.00 92.62 123 LEU A CA 1
ATOM 1003 C C . LEU A 1 123 ? -13.523 -3.848 -1.253 1.00 92.62 123 LEU A C 1
ATOM 1005 O O . LEU A 1 123 ? -14.327 -2.995 -1.634 1.00 92.62 123 LEU A O 1
ATOM 1009 N N . PHE A 1 124 ? -12.301 -3.524 -0.832 1.00 95.06 124 PHE A N 1
ATOM 1010 C CA . PHE A 1 124 ? -11.857 -2.139 -0.818 1.00 95.06 124 PHE A CA 1
ATOM 1011 C C . PHE A 1 124 ? -11.325 -1.687 -2.183 1.00 95.06 124 PHE A C 1
ATOM 1013 O O . PHE A 1 124 ? -11.529 -0.533 -2.557 1.00 95.06 124 PHE A O 1
ATOM 1020 N N . SER A 1 125 ? -10.739 -2.588 -2.975 1.00 92.81 125 SER A N 1
ATOM 1021 C CA . SER A 1 125 ? -10.387 -2.324 -4.374 1.00 92.81 125 SER A CA 1
ATOM 1022 C C . SER A 1 125 ? -11.615 -1.951 -5.213 1.00 92.81 125 SER A C 1
ATOM 1024 O O . SER A 1 125 ? -11.554 -1.007 -6.004 1.00 92.81 125 SER A O 1
ATOM 1026 N N . ASP A 1 126 ? -12.759 -2.600 -4.968 1.00 91.81 126 ASP A N 1
ATOM 1027 C CA . ASP A 1 126 ? -14.037 -2.285 -5.607 1.00 91.81 126 ASP A CA 1
ATOM 1028 C C . ASP A 1 126 ? -14.532 -0.886 -5.219 1.00 91.81 126 ASP A C 1
ATOM 1030 O O . ASP A 1 126 ? -15.022 -0.139 -6.071 1.00 91.81 126 ASP A O 1
ATOM 1034 N N . ALA A 1 127 ? -14.341 -0.487 -3.956 1.00 92.81 127 ALA A N 1
ATOM 1035 C CA . ALA A 1 127 ? -14.660 0.862 -3.492 1.00 92.81 127 ALA A CA 1
ATOM 1036 C C . ALA A 1 127 ? -13.757 1.933 -4.137 1.00 92.81 127 ALA A C 1
ATOM 1038 O O . ALA A 1 127 ? -14.233 3.021 -4.473 1.00 92.81 127 ALA A O 1
ATOM 1039 N N . ILE A 1 128 ? -12.466 1.634 -4.344 1.00 93.44 128 ILE A N 1
ATOM 1040 C CA . ILE A 1 128 ? -11.522 2.513 -5.057 1.00 93.44 128 ILE A CA 1
ATOM 1041 C C . ILE A 1 128 ? -11.909 2.632 -6.543 1.00 93.44 128 ILE A C 1
ATOM 1043 O O . ILE A 1 128 ? -11.879 3.726 -7.122 1.00 93.44 128 ILE A O 1
ATOM 1047 N N . GLY A 1 129 ? -12.286 1.512 -7.163 1.00 87.62 129 GLY A N 1
ATOM 1048 C CA . GLY A 1 129 ? -12.637 1.415 -8.574 1.00 87.62 129 GLY A CA 1
ATOM 1049 C C . GLY A 1 129 ? -11.472 1.750 -9.517 1.00 87.62 129 GLY A C 1
ATOM 1050 O O . GLY A 1 129 ? -10.298 1.709 -9.159 1.00 87.62 129 GLY A O 1
ATOM 1051 N N . ARG A 1 130 ? -11.786 2.133 -10.763 1.00 84.06 130 ARG A N 1
ATOM 1052 C CA . ARG A 1 130 ? -10.784 2.526 -11.782 1.00 84.06 130 ARG A CA 1
ATOM 1053 C C . ARG A 1 130 ? -10.285 3.973 -11.638 1.00 84.06 130 ARG A C 1
ATOM 1055 O O . ARG A 1 130 ? -9.928 4.602 -12.630 1.00 84.06 130 ARG A O 1
ATOM 1062 N N . ASN A 1 131 ? -10.319 4.544 -10.436 1.00 86.81 131 ASN A N 1
ATOM 1063 C CA . ASN A 1 131 ? -10.053 5.966 -10.234 1.00 86.81 131 ASN A CA 1
ATOM 1064 C C . ASN A 1 131 ? -8.603 6.218 -9.793 1.00 86.81 131 ASN A C 1
ATOM 1066 O O . ASN A 1 131 ? -8.330 6.529 -8.633 1.00 86.81 131 ASN A O 1
ATOM 1070 N N . SER A 1 132 ? -7.666 6.115 -10.739 1.00 89.25 132 SER A N 1
ATOM 1071 C CA . SER A 1 132 ? -6.242 6.386 -10.488 1.00 89.25 132 SER A CA 1
ATOM 1072 C C . SER A 1 132 ? -5.987 7.804 -9.974 1.00 89.25 132 SER A C 1
ATOM 1074 O O . SER A 1 132 ? -5.047 8.018 -9.212 1.00 89.25 132 SER A O 1
ATOM 1076 N N . LEU A 1 133 ? -6.846 8.765 -10.320 1.00 91.38 133 LEU A N 1
ATOM 1077 C CA . LEU A 1 133 ? -6.761 10.141 -9.843 1.00 91.38 133 LEU A CA 1
ATOM 1078 C C . LEU A 1 133 ? -7.030 10.259 -8.336 1.00 91.38 133 LEU A C 1
ATOM 1080 O O . LEU A 1 133 ? -6.352 11.035 -7.659 1.00 91.38 133 LEU A O 1
ATOM 1084 N N . LYS A 1 134 ? -7.987 9.489 -7.796 1.00 92.69 134 LYS A N 1
ATOM 1085 C CA . LYS A 1 134 ? -8.228 9.414 -6.343 1.00 92.69 134 LYS A CA 1
ATOM 1086 C C . LYS A 1 134 ? -7.002 8.877 -5.617 1.00 92.69 134 LYS A C 1
ATOM 1088 O O . LYS A 1 134 ? -6.554 9.501 -4.659 1.00 92.69 134 LYS A O 1
ATOM 1093 N N . ILE A 1 135 ? -6.422 7.788 -6.125 1.00 94.31 135 ILE A N 1
ATOM 1094 C CA . ILE A 1 135 ? -5.187 7.213 -5.578 1.00 94.31 135 ILE A CA 1
ATOM 1095 C C . ILE A 1 135 ? -4.064 8.252 -5.640 1.00 94.31 135 ILE A C 1
ATOM 1097 O O . ILE A 1 135 ? -3.489 8.609 -4.622 1.00 94.31 135 ILE A O 1
ATOM 1101 N N . ALA A 1 136 ? -3.811 8.846 -6.806 1.00 92.25 136 ALA A N 1
ATOM 1102 C CA . ALA A 1 136 ? -2.719 9.795 -7.012 1.00 92.25 136 ALA A CA 1
ATOM 1103 C C . ALA A 1 136 ? -2.734 10.999 -6.054 1.00 92.25 136 ALA A C 1
ATOM 1105 O O . ALA A 1 136 ? -1.668 11.474 -5.639 1.00 92.25 136 ALA A O 1
ATOM 1106 N N . ARG A 1 137 ? -3.934 11.487 -5.714 1.00 92.56 137 ARG A N 1
ATOM 1107 C CA . ARG A 1 137 ? -4.155 12.670 -4.869 1.00 92.56 137 ARG A CA 1
ATOM 1108 C C . ARG A 1 137 ? -4.134 12.376 -3.370 1.00 92.56 137 ARG A C 1
ATOM 1110 O O . ARG A 1 137 ? -3.968 13.316 -2.597 1.00 92.56 137 ARG A O 1
ATOM 1117 N N . ASP A 1 138 ? -4.269 11.118 -2.962 1.00 93.56 138 ASP A N 1
ATOM 1118 C CA . ASP A 1 138 ? -4.343 10.727 -1.557 1.00 93.56 138 ASP A CA 1
ATOM 1119 C C . ASP A 1 138 ? -3.093 9.923 -1.143 1.00 93.56 138 ASP A C 1
ATOM 1121 O O . ASP A 1 138 ? -2.970 8.744 -1.472 1.00 93.56 138 ASP A O 1
ATOM 1125 N N . PRO A 1 139 ? -2.128 10.532 -0.428 1.00 91.00 139 PRO A N 1
ATOM 1126 C CA . PRO A 1 139 ? -0.888 9.860 -0.046 1.00 91.00 139 PRO A CA 1
ATOM 1127 C C . PRO A 1 139 ? -1.093 8.645 0.867 1.00 91.00 139 PRO A C 1
ATOM 1129 O O . PRO A 1 139 ? -0.296 7.713 0.801 1.00 91.00 139 PRO A O 1
ATOM 1132 N N . TYR A 1 140 ? -2.153 8.614 1.675 1.00 93.31 140 TYR A N 1
ATOM 1133 C CA . TYR A 1 140 ? -2.435 7.481 2.558 1.00 93.31 140 TYR A CA 1
ATOM 1134 C C . TYR A 1 140 ? -3.104 6.341 1.799 1.00 93.31 140 TYR A C 1
ATOM 1136 O O . TYR A 1 140 ? -2.828 5.175 2.069 1.00 93.31 140 TYR A O 1
ATOM 1144 N N . LEU A 1 141 ? -3.926 6.671 0.801 1.00 94.88 141 LEU A N 1
ATOM 1145 C CA . LEU A 1 141 ? -4.436 5.674 -0.131 1.00 94.88 141 LEU A CA 1
ATOM 1146 C C . LEU A 1 141 ? -3.305 5.065 -0.968 1.00 94.88 141 LEU A C 1
ATOM 1148 O O . LEU A 1 141 ? -3.279 3.853 -1.140 1.00 94.88 141 LEU A O 1
ATOM 1152 N N . LYS A 1 142 ? -2.337 5.870 -1.427 1.00 93.81 142 LYS A N 1
ATOM 1153 C CA . LYS A 1 142 ? -1.132 5.363 -2.112 1.00 93.81 142 LYS A CA 1
ATOM 1154 C C . LYS A 1 142 ? 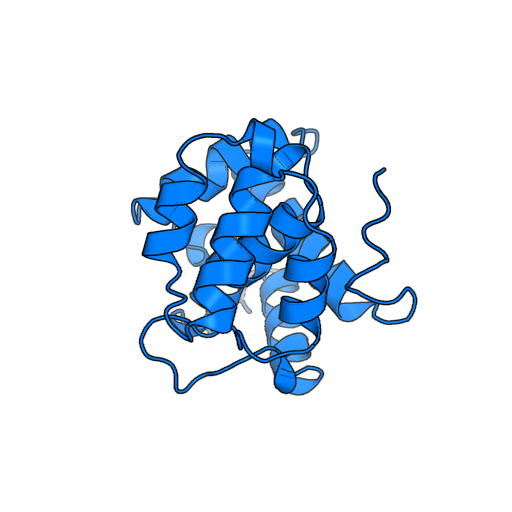-0.348 4.383 -1.253 1.00 93.81 142 LYS A C 1
ATOM 1156 O O . LYS A 1 142 ? -0.001 3.311 -1.733 1.00 93.81 142 LYS A O 1
ATOM 1161 N N . LEU A 1 143 ? -0.110 4.739 0.010 1.00 93.69 143 LEU A N 1
ATOM 1162 C CA . LEU A 1 143 ? 0.533 3.860 0.985 1.00 93.69 143 LEU A CA 1
ATOM 1163 C C . LEU A 1 143 ? -0.195 2.525 1.097 1.00 93.69 143 LEU A C 1
ATOM 1165 O O . LEU A 1 143 ? 0.419 1.483 0.908 1.00 93.69 143 LEU A O 1
ATOM 1169 N N . TYR A 1 144 ? -1.503 2.556 1.345 1.00 95.50 144 TYR A N 1
ATOM 1170 C CA . TYR A 1 144 ? -2.286 1.328 1.406 1.00 95.50 144 TYR A CA 1
ATOM 1171 C C . TYR A 1 144 ? -2.154 0.508 0.121 1.00 95.50 144 TYR A C 1
ATOM 1173 O O . TYR A 1 144 ? -1.851 -0.675 0.192 1.00 95.50 144 TYR A O 1
ATOM 1181 N N . VAL A 1 145 ? -2.321 1.136 -1.047 1.00 95.25 145 VAL A N 1
ATOM 1182 C CA . VAL A 1 145 ? -2.298 0.420 -2.325 1.00 95.25 145 VAL A CA 1
ATOM 1183 C C . VAL A 1 145 ? -0.932 -0.231 -2.583 1.00 95.25 145 VAL A C 1
ATOM 1185 O O . VAL A 1 145 ? -0.885 -1.393 -2.972 1.00 95.25 145 VAL A O 1
ATOM 1188 N N . VAL A 1 146 ? 0.176 0.474 -2.334 1.00 95.44 146 VAL A N 1
ATOM 1189 C CA . VAL A 1 146 ? 1.538 -0.067 -2.509 1.00 95.44 146 VAL A CA 1
ATOM 1190 C C . VAL A 1 146 ? 1.827 -1.215 -1.541 1.00 95.44 146 VAL A C 1
ATOM 1192 O O . VAL A 1 146 ? 2.399 -2.224 -1.944 1.00 95.44 146 VAL A O 1
ATOM 1195 N N . PHE A 1 147 ? 1.433 -1.093 -0.275 1.00 95.75 147 PHE A N 1
ATOM 1196 C CA . PHE A 1 147 ? 1.723 -2.128 0.719 1.00 95.75 147 PHE A CA 1
ATOM 1197 C C . PHE A 1 147 ? 0.808 -3.348 0.586 1.00 95.75 147 PHE A C 1
ATOM 1199 O O . PHE A 1 147 ? 1.274 -4.465 0.770 1.00 95.75 147 PHE A O 1
ATOM 1206 N N . GLU A 1 148 ? -0.459 -3.154 0.225 1.00 95.25 148 GLU A N 1
ATOM 1207 C CA . GLU A 1 148 ? -1.418 -4.237 -0.001 1.00 95.25 148 GLU A CA 1
ATOM 1208 C C . GLU A 1 148 ? -1.132 -4.981 -1.312 1.00 95.25 148 GLU A C 1
ATOM 1210 O O . GLU A 1 148 ? -0.787 -6.158 -1.305 1.00 95.25 148 GLU A O 1
ATOM 1215 N N . TYR A 1 149 ? -1.230 -4.281 -2.446 1.00 94.50 149 TYR A N 1
ATOM 1216 C CA . TYR A 1 149 ? -1.215 -4.903 -3.778 1.00 94.50 149 TYR A CA 1
ATOM 1217 C C . TYR A 1 149 ? 0.181 -4.969 -4.399 1.00 94.50 149 TYR A C 1
ATOM 1219 O O . TYR A 1 149 ? 0.363 -5.586 -5.445 1.00 94.50 149 TYR A O 1
ATOM 1227 N N . GLY A 1 150 ? 1.157 -4.285 -3.800 1.00 95.19 150 GLY A N 1
ATOM 1228 C CA . GLY A 1 150 ? 2.565 -4.396 -4.160 1.00 95.19 150 GLY A CA 1
ATOM 1229 C C . GLY A 1 150 ? 3.261 -5.402 -3.257 1.00 95.19 150 GLY A C 1
ATOM 1230 O O . GLY A 1 150 ? 3.348 -6.582 -3.582 1.00 95.19 150 GLY A O 1
ATOM 1231 N N . TYR A 1 151 ? 3.713 -4.943 -2.091 1.00 95.12 151 TYR A N 1
ATOM 1232 C CA . TYR A 1 151 ? 4.478 -5.778 -1.161 1.00 95.12 151 TYR A CA 1
ATOM 1233 C C . TYR A 1 151 ? 3.694 -6.976 -0.609 1.00 95.12 151 TYR A C 1
ATOM 1235 O O . TYR A 1 151 ? 4.251 -8.065 -0.503 1.00 95.12 151 TYR A O 1
ATOM 1243 N N . GLY A 1 152 ? 2.400 -6.832 -0.314 1.00 94.00 152 GLY A N 1
ATOM 1244 C CA . GLY A 1 152 ? 1.564 -7.950 0.134 1.00 94.00 152 GLY A CA 1
ATOM 1245 C C . GLY A 1 152 ? 1.480 -9.083 -0.895 1.00 94.00 152 GLY A C 1
ATOM 1246 O O . GLY A 1 152 ? 1.440 -10.252 -0.514 1.00 94.00 152 GLY A O 1
ATOM 1247 N N . HIS A 1 153 ? 1.544 -8.752 -2.190 1.00 91.69 153 HIS A N 1
ATOM 1248 C CA . HIS A 1 153 ? 1.574 -9.725 -3.286 1.00 91.69 153 HIS A CA 1
ATOM 1249 C C . HIS A 1 153 ? 2.962 -10.346 -3.511 1.00 91.69 153 HIS A C 1
ATOM 1251 O O . HIS A 1 153 ? 3.066 -11.434 -4.077 1.00 91.69 153 HIS A O 1
ATOM 1257 N N . MET A 1 154 ? 4.038 -9.703 -3.045 1.00 93.12 154 MET A N 1
ATOM 1258 C CA . MET A 1 154 ? 5.388 -10.269 -3.128 1.00 93.12 154 MET A CA 1
ATOM 1259 C C . MET A 1 154 ? 5.519 -11.547 -2.284 1.00 93.12 154 MET A C 1
ATOM 1261 O O . MET A 1 154 ? 6.226 -12.460 -2.681 1.00 93.12 154 MET A O 1
ATOM 1265 N N . PHE A 1 155 ? 4.767 -11.695 -1.189 1.00 91.19 155 PHE A N 1
ATOM 1266 C CA . PHE A 1 155 ? 4.750 -12.936 -0.394 1.00 91.19 155 PHE A CA 1
ATOM 1267 C C . PHE A 1 155 ? 4.320 -14.191 -1.174 1.00 91.19 155 PHE A C 1
ATOM 1269 O O . PHE A 1 155 ? 4.652 -15.299 -0.761 1.00 91.19 155 PHE A O 1
ATOM 1276 N N . PHE A 1 156 ? 3.585 -14.039 -2.279 1.00 84.19 156 PHE A N 1
ATOM 1277 C CA . PHE A 1 156 ? 3.129 -15.160 -3.109 1.00 84.19 156 PHE A CA 1
ATOM 1278 C C . PHE A 1 156 ? 4.101 -15.518 -4.241 1.00 84.19 156 PHE A C 1
ATOM 1280 O O . PHE A 1 156 ? 3.808 -16.406 -5.041 1.00 84.19 156 PHE A O 1
ATOM 1287 N N . ASN A 1 157 ? 5.235 -14.825 -4.328 1.00 83.12 157 ASN A N 1
ATOM 1288 C CA . ASN A 1 157 ? 6.226 -14.992 -5.379 1.00 83.12 157 ASN A CA 1
ATOM 1289 C C . ASN A 1 157 ? 7.558 -15.484 -4.799 1.00 83.12 157 ASN A C 1
ATOM 1291 O O . ASN A 1 157 ? 7.970 -15.078 -3.714 1.00 83.12 157 ASN A O 1
ATOM 1295 N N . ASP A 1 158 ? 8.237 -16.348 -5.551 1.00 78.12 158 ASP A N 1
ATOM 1296 C CA . ASP A 1 158 ? 9.616 -16.743 -5.279 1.00 78.12 158 ASP A CA 1
ATOM 1297 C C . ASP A 1 158 ? 10.557 -15.812 -6.061 1.00 78.12 158 ASP A C 1
ATOM 1299 O O . ASP A 1 158 ? 10.440 -15.701 -7.282 1.00 78.12 158 ASP A O 1
ATOM 1303 N N . PHE A 1 159 ? 11.450 -15.111 -5.356 1.00 80.56 159 PHE A N 1
ATOM 1304 C CA . PHE A 1 159 ? 12.405 -14.154 -5.937 1.00 80.56 159 PHE A CA 1
ATOM 1305 C C . PHE A 1 159 ? 13.847 -14.675 -5.966 1.00 80.56 159 PHE A C 1
ATOM 1307 O O . PHE A 1 159 ? 14.766 -13.910 -6.266 1.00 80.56 159 PHE A O 1
ATOM 1314 N N . THR A 1 160 ? 14.062 -15.960 -5.671 1.00 69.25 160 THR A N 1
ATOM 1315 C CA . THR A 1 160 ? 15.400 -16.578 -5.604 1.00 69.25 160 THR A CA 1
ATOM 1316 C C . THR A 1 160 ? 16.193 -16.524 -6.916 1.00 69.25 160 THR A C 1
ATOM 1318 O O . THR A 1 160 ? 17.407 -16.682 -6.887 1.00 69.25 160 THR A O 1
ATOM 1321 N N . GLU A 1 161 ? 15.556 -16.226 -8.053 1.00 56.97 161 GLU A N 1
ATOM 1322 C CA . GLU A 1 161 ? 16.219 -16.084 -9.362 1.00 56.97 161 GLU A CA 1
ATOM 1323 C C . GLU A 1 161 ? 16.719 -14.655 -9.676 1.00 56.97 161 GLU A C 1
ATOM 1325 O O . GLU A 1 161 ? 17.282 -14.419 -10.742 1.00 56.97 161 GLU A O 1
ATOM 1330 N N . THR A 1 162 ? 16.526 -13.674 -8.785 1.00 54.00 162 THR A N 1
ATOM 1331 C CA . THR A 1 162 ? 16.847 -12.256 -9.080 1.00 54.00 162 THR A CA 1
ATOM 1332 C C . THR A 1 162 ? 18.297 -11.831 -8.788 1.00 54.00 162 THR A C 1
ATOM 1334 O O . THR A 1 162 ? 18.626 -10.658 -8.965 1.00 54.00 162 THR A O 1
ATOM 1337 N N . GLU A 1 163 ? 19.184 -12.753 -8.390 1.00 43.38 163 GLU A N 1
ATOM 1338 C CA . GLU A 1 163 ? 20.591 -12.450 -8.051 1.00 43.38 163 GLU A CA 1
ATOM 1339 C C . GLU A 1 163 ? 21.556 -12.364 -9.258 1.00 43.38 163 GLU A C 1
ATOM 1341 O O . GLU A 1 163 ? 22.672 -11.880 -9.094 1.00 43.38 163 GLU A O 1
ATOM 1346 N N . ASP A 1 164 ? 21.152 -12.751 -10.476 1.00 38.81 164 ASP A N 1
ATOM 1347 C CA . ASP A 1 164 ? 22.113 -13.022 -11.570 1.00 38.81 164 ASP A CA 1
ATOM 1348 C C . ASP A 1 164 ? 22.261 -11.944 -12.665 1.00 38.81 164 ASP A C 1
ATOM 1350 O O . ASP A 1 164 ? 22.889 -12.190 -13.701 1.00 38.81 164 ASP A O 1
ATOM 1354 N N . HIS A 1 165 ? 21.740 -10.730 -12.477 1.00 36.78 165 HIS A N 1
ATOM 1355 C CA . HIS A 1 165 ? 21.891 -9.658 -13.475 1.00 36.78 165 HIS A CA 1
ATOM 1356 C C . HIS A 1 165 ? 22.427 -8.351 -12.868 1.00 36.78 165 HIS A C 1
ATOM 1358 O O . HIS A 1 165 ? 21.698 -7.366 -12.746 1.00 36.78 165 HIS A O 1
ATOM 1364 N N . GLU A 1 166 ? 23.720 -8.365 -12.512 1.00 34.88 166 GLU A N 1
ATOM 1365 C CA . GLU A 1 166 ? 24.590 -7.170 -12.460 1.00 34.88 166 GLU A CA 1
ATOM 1366 C C . GLU A 1 166 ? 25.064 -6.744 -13.860 1.00 34.88 166 GLU A C 1
ATOM 1368 O O . GLU A 1 166 ? 25.414 -7.628 -14.681 1.00 34.88 166 GLU A O 1
#

Foldseek 3Di:
DPCLCQLVPPPNVLLVQLLVLLLCLLCVVVVHNPDAQLRSCLVPVVCLVVVNDALLVGRAPSNVVSLVCCCVVPVQQADPPDPQWRGDCVHSSVVRLLVQWDPPQLSVVSVVCSVVVNDGPNVSCVVCDSCSVSCSVTSSSSSCSCVTSRSRSCVVDDPVPNPPDD